Protein AF-A0A662CAI1-F1 (afdb_monomer)

Radius of gyration: 16.19 Å; Cα contacts (8 Å, |Δi|>4): 57; chains: 1; bounding box: 39×23×42 Å

Sequence (56 aa):
MGKEQVFKKILVAVDGSKGALNAAQLAARLARNEGSELLVLHVLDKLVLEELEKFM

Structure (mmCIF, N/CA/C/O backbone):
data_AF-A0A662CAI1-F1
#
_entry.id   AF-A0A662CAI1-F1
#
loop_
_atom_site.group_PDB
_atom_site.id
_atom_site.type_symbol
_atom_site.label_atom_id
_atom_site.label_alt_id
_atom_site.label_comp_id
_atom_site.label_asym_id
_atom_site.label_entity_id
_atom_site.label_seq_id
_atom_site.pdbx_PDB_ins_code
_atom_site.Cartn_x
_atom_site.Cartn_y
_atom_site.Cartn_z
_atom_site.occupancy
_atom_site.B_iso_or_equiv
_atom_site.auth_seq_id
_atom_site.auth_comp_id
_atom_site.auth_asym_id
_atom_site.auth_atom_id
_atom_site.pdbx_PDB_model_num
ATOM 1 N N . MET A 1 1 ? -25.156 2.969 19.990 1.00 46.03 1 MET A N 1
ATOM 2 C CA . MET A 1 1 ? -24.812 3.667 18.732 1.00 46.03 1 MET A CA 1
ATOM 3 C C . MET A 1 1 ? -23.495 3.114 18.219 1.00 46.03 1 MET A C 1
ATOM 5 O O . MET A 1 1 ? -22.557 3.050 19.003 1.00 46.03 1 MET A O 1
ATOM 9 N N . GLY A 1 2 ? -23.433 2.654 16.965 1.00 63.47 2 GLY A N 1
ATOM 10 C CA . GLY A 1 2 ? -22.159 2.268 16.349 1.00 63.47 2 GLY A CA 1
ATOM 11 C C . GLY A 1 2 ? -21.274 3.502 16.188 1.00 63.47 2 GLY A C 1
ATOM 12 O O . GLY A 1 2 ? -21.791 4.566 15.852 1.00 63.47 2 GLY A O 1
ATOM 13 N N . LYS A 1 3 ? -19.972 3.384 16.477 1.00 67.31 3 LYS A N 1
ATOM 14 C CA . LYS A 1 3 ? -19.019 4.460 16.179 1.00 67.31 3 LYS A CA 1
ATOM 15 C C . LYS A 1 3 ? -19.059 4.734 14.678 1.00 67.31 3 LYS A C 1
ATOM 17 O O . LYS A 1 3 ? -18.939 3.807 13.880 1.00 67.31 3 LYS A O 1
ATOM 22 N N . GLU A 1 4 ? -19.258 5.992 14.318 1.00 75.81 4 GLU A N 1
ATOM 23 C CA . GLU A 1 4 ? -19.187 6.430 12.933 1.00 75.81 4 GLU A CA 1
ATOM 24 C C . GLU A 1 4 ? -17.721 6.368 12.490 1.00 75.81 4 GLU A C 1
ATOM 26 O O . GLU A 1 4 ? -16.849 6.935 13.147 1.00 75.81 4 GLU A O 1
ATOM 31 N N . GLN A 1 5 ? -17.441 5.600 11.437 1.00 80.06 5 GLN A N 1
ATOM 32 C CA . GLN A 1 5 ? -16.079 5.422 10.936 1.00 80.06 5 GLN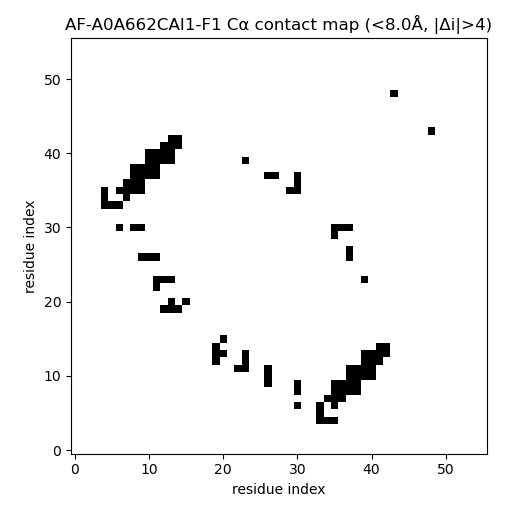 A CA 1
ATOM 33 C C . GLN A 1 5 ? -15.584 6.732 10.325 1.00 80.06 5 GLN A C 1
ATOM 35 O O . GLN A 1 5 ? -16.266 7.291 9.463 1.00 80.06 5 GLN A O 1
ATOM 40 N N . VAL A 1 6 ? -14.375 7.175 10.685 1.00 86.69 6 VAL A N 1
ATOM 41 C CA . VAL A 1 6 ? -13.763 8.361 10.051 1.00 86.69 6 VAL A CA 1
ATOM 42 C C . VAL A 1 6 ? -13.518 8.113 8.558 1.00 86.69 6 VAL A C 1
ATOM 44 O O . VAL A 1 6 ? -13.789 8.971 7.720 1.00 86.69 6 VAL A O 1
ATOM 47 N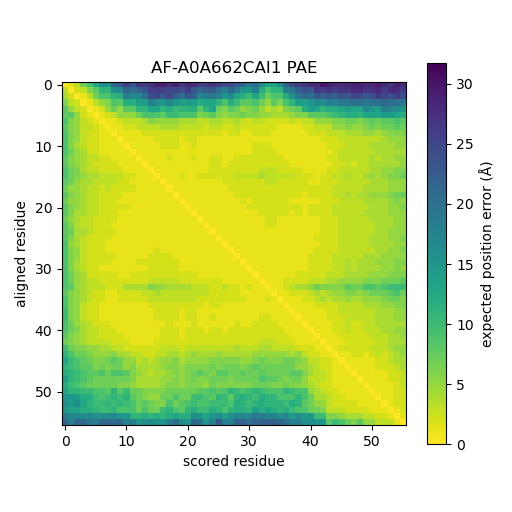 N . PHE A 1 7 ? -13.060 6.905 8.216 1.00 91.75 7 PHE A N 1
ATOM 48 C CA . PHE A 1 7 ? -12.878 6.452 6.840 1.00 91.75 7 PHE A CA 1
ATOM 49 C C . PHE A 1 7 ? -13.553 5.097 6.639 1.00 91.75 7 PHE A C 1
ATOM 51 O O . PHE A 1 7 ? -13.301 4.164 7.394 1.00 91.75 7 PHE A O 1
ATOM 58 N N . LYS A 1 8 ? -14.359 4.952 5.582 1.00 94.94 8 LYS A N 1
ATOM 59 C CA . LYS A 1 8 ? -14.941 3.649 5.202 1.00 94.94 8 LYS A CA 1
ATOM 60 C C . LYS A 1 8 ? -13.941 2.757 4.461 1.00 94.94 8 LYS A C 1
ATOM 62 O O . LYS A 1 8 ? -13.937 1.542 4.638 1.00 94.94 8 LYS A O 1
ATOM 67 N N . LYS A 1 9 ? -13.089 3.370 3.634 1.00 97.44 9 LYS A N 1
ATOM 68 C CA . LYS A 1 9 ? -12.023 2.710 2.873 1.00 97.44 9 LYS A CA 1
ATOM 69 C C . LYS A 1 9 ? -10.750 3.543 2.929 1.00 97.44 9 LYS A C 1
ATOM 71 O O . LYS A 1 9 ? -10.821 4.768 2.849 1.00 97.44 9 LYS A O 1
ATOM 76 N N . ILE A 1 10 ? -9.605 2.880 3.024 1.00 97.94 10 ILE A N 1
ATOM 77 C CA . ILE A 1 10 ? -8.276 3.493 3.013 1.00 97.94 10 ILE A CA 1
ATOM 78 C C . ILE A 1 10 ? -7.493 2.885 1.849 1.00 97.94 10 ILE A C 1
ATOM 80 O O . ILE A 1 10 ? -7.384 1.667 1.763 1.00 97.94 10 ILE A O 1
ATOM 84 N N . LEU A 1 11 ? -6.942 3.719 0.967 1.00 98.44 11 LEU A N 1
ATOM 85 C CA . LEU A 1 11 ? -6.016 3.302 -0.088 1.00 98.44 11 LEU A CA 1
ATOM 86 C C . LEU A 1 11 ? -4.599 3.715 0.310 1.00 98.44 11 LEU A C 1
ATOM 88 O O . LEU A 1 11 ? -4.364 4.887 0.603 1.00 98.44 11 LEU A O 1
ATOM 92 N N . VAL A 1 12 ? -3.657 2.774 0.294 1.00 98.50 12 VAL A N 1
ATOM 93 C CA . VAL A 1 12 ? -2.235 3.053 0.509 1.00 98.50 12 VAL A CA 1
ATOM 94 C C . VAL A 1 12 ? -1.410 2.580 -0.683 1.00 98.50 12 VAL A C 1
ATOM 96 O O . VAL A 1 12 ? -1.488 1.421 -1.091 1.00 98.50 12 VAL A O 1
ATOM 99 N N . ALA A 1 13 ? -0.620 3.494 -1.242 1.00 98.56 13 ALA A N 1
ATOM 100 C CA . ALA A 1 13 ? 0.346 3.177 -2.282 1.00 98.56 13 ALA A CA 1
ATOM 101 C C . ALA A 1 13 ? 1.627 2.613 -1.656 1.00 98.56 13 ALA A C 1
ATOM 103 O O . ALA A 1 13 ? 2.116 3.137 -0.652 1.00 98.56 13 ALA A O 1
ATOM 104 N N . VAL A 1 14 ? 2.1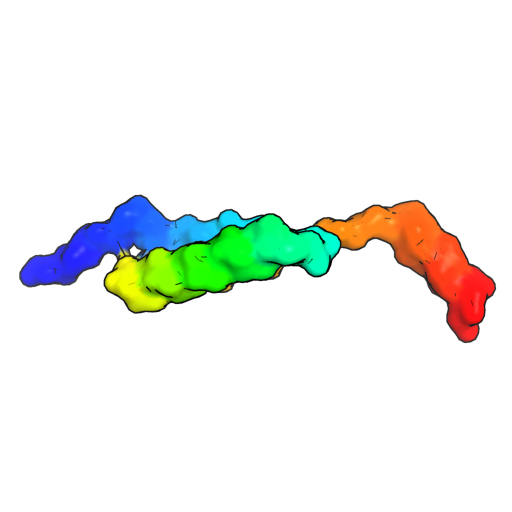77 1.562 -2.258 1.00 98.44 14 VAL A N 1
ATOM 105 C CA . VAL A 1 14 ? 3.472 0.993 -1.888 1.00 98.44 14 VAL A CA 1
ATOM 106 C C . VAL A 1 14 ? 4.390 0.967 -3.098 1.00 98.44 14 VAL A C 1
ATOM 108 O O . VAL A 1 14 ? 3.952 0.631 -4.189 1.00 98.44 14 VAL A O 1
ATOM 111 N N . ASP A 1 15 ? 5.659 1.317 -2.912 1.00 97.44 15 ASP A N 1
ATOM 112 C CA . ASP A 1 15 ? 6.7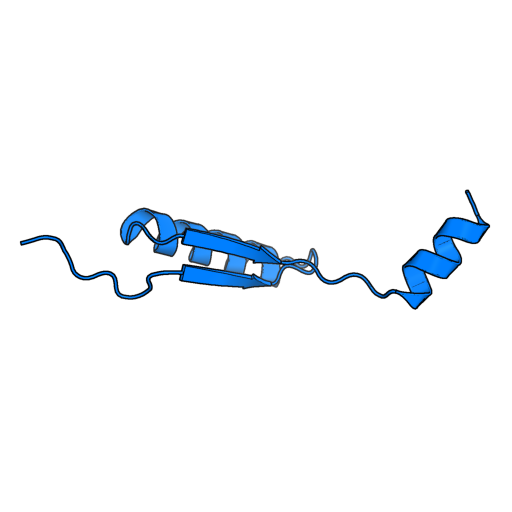04 1.333 -3.951 1.00 97.44 15 ASP A CA 1
ATOM 113 C C . ASP A 1 15 ? 7.964 0.546 -3.528 1.00 97.44 15 ASP A C 1
ATOM 115 O O . ASP A 1 15 ? 8.992 0.593 -4.192 1.00 97.44 15 ASP A O 1
ATOM 119 N N . GLY A 1 16 ? 7.898 -0.172 -2.400 1.00 96.44 16 GLY A N 1
ATOM 120 C CA . GLY A 1 16 ? 9.028 -0.906 -1.818 1.00 96.44 16 GLY A CA 1
ATOM 121 C C . GLY A 1 16 ? 9.972 -0.055 -0.960 1.00 96.44 1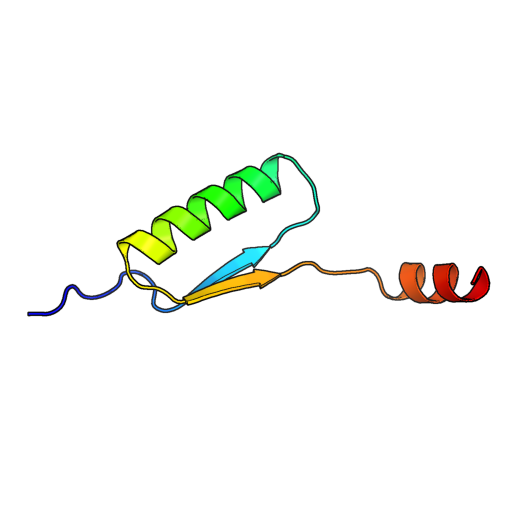6 GLY A C 1
ATOM 122 O O . GLY A 1 16 ? 10.849 -0.601 -0.291 1.00 96.44 16 GLY A O 1
ATOM 123 N N . SER A 1 17 ? 9.787 1.267 -0.905 1.00 98.44 17 SER A N 1
ATOM 124 C CA . SER A 1 17 ? 10.590 2.139 -0.050 1.00 98.44 17 SER A CA 1
ATOM 125 C C . SER A 1 17 ? 10.255 1.969 1.440 1.00 98.44 17 SER A C 1
ATOM 127 O O . SER A 1 17 ? 9.156 1.571 1.840 1.00 9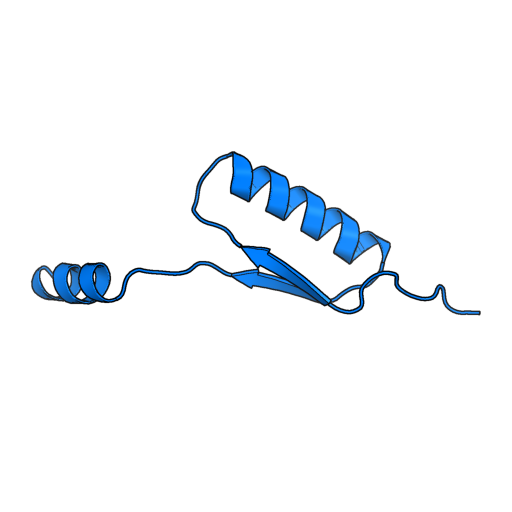8.44 17 SER A O 1
ATOM 129 N N . LYS A 1 18 ? 11.192 2.367 2.312 1.00 98.38 18 LYS A N 1
ATOM 130 C CA . LYS A 1 18 ? 10.956 2.433 3.767 1.00 98.38 18 LYS A CA 1
ATOM 131 C C . LYS A 1 18 ? 9.799 3.377 4.123 1.00 98.38 18 LYS A C 1
ATOM 133 O O . LYS A 1 18 ? 9.061 3.115 5.070 1.00 98.38 18 LYS A O 1
ATOM 138 N N . GLY A 1 19 ? 9.639 4.465 3.366 1.00 98.56 19 GLY A N 1
ATOM 139 C CA . GLY A 1 19 ? 8.544 5.421 3.538 1.00 98.56 19 GLY A CA 1
ATOM 140 C C . GLY A 1 19 ? 7.184 4.779 3.272 1.00 98.56 19 GLY A C 1
ATOM 141 O O . GLY A 1 19 ? 6.299 4.848 4.126 1.00 98.56 19 GLY A O 1
ATOM 142 N N . ALA A 1 20 ? 7.054 4.075 2.146 1.00 98.50 20 ALA A N 1
ATOM 143 C CA . ALA A 1 20 ? 5.853 3.319 1.811 1.00 98.50 20 ALA A CA 1
ATOM 144 C C . ALA A 1 20 ? 5.523 2.239 2.849 1.00 98.50 20 ALA A C 1
ATOM 146 O O . ALA A 1 20 ? 4.364 2.093 3.236 1.00 98.50 20 ALA A O 1
ATOM 147 N N . LEU A 1 21 ? 6.530 1.521 3.360 1.00 98.31 21 LEU A N 1
ATOM 148 C CA . LEU A 1 21 ? 6.310 0.519 4.405 1.00 98.31 21 LEU A CA 1
ATOM 149 C C . LEU A 1 21 ? 5.742 1.146 5.689 1.00 98.31 21 LEU A C 1
ATOM 151 O O . LEU A 1 21 ? 4.781 0.629 6.262 1.00 98.31 21 LEU A O 1
ATOM 155 N N . ASN A 1 22 ? 6.288 2.285 6.122 1.00 98.69 22 ASN A N 1
ATOM 156 C CA . ASN A 1 22 ? 5.781 3.009 7.290 1.00 98.69 22 ASN A CA 1
ATOM 157 C C . ASN A 1 22 ? 4.338 3.498 7.075 1.00 98.69 22 ASN A C 1
ATOM 159 O O . ASN A 1 22 ? 3.505 3.381 7.979 1.00 98.69 22 ASN A O 1
ATOM 163 N N . ALA A 1 23 ? 4.026 4.009 5.878 1.00 98.50 23 ALA A N 1
ATOM 164 C CA . ALA A 1 23 ? 2.677 4.437 5.515 1.00 98.50 23 ALA A CA 1
ATOM 165 C C . ALA A 1 23 ? 1.684 3.263 5.536 1.00 98.50 23 ALA A C 1
ATOM 167 O O . ALA A 1 23 ? 0.616 3.376 6.138 1.00 98.50 23 ALA A O 1
ATOM 168 N N . ALA A 1 24 ? 2.060 2.109 4.975 1.00 98.56 24 ALA A N 1
ATOM 169 C CA . ALA A 1 24 ? 1.245 0.894 5.001 1.00 98.56 24 ALA A CA 1
ATOM 170 C C . ALA A 1 24 ? 0.962 0.419 6.436 1.00 98.56 24 ALA A C 1
ATOM 172 O O . ALA A 1 24 ? -0.174 0.076 6.768 1.00 98.56 24 ALA A O 1
ATOM 173 N N . GLN A 1 25 ? 1.959 0.472 7.325 1.00 98.50 25 GLN A N 1
ATOM 174 C CA . GLN A 1 25 ? 1.777 0.128 8.739 1.00 98.50 25 GLN A CA 1
ATOM 175 C C . GLN A 1 25 ? 0.834 1.089 9.473 1.00 98.50 25 GLN A C 1
ATOM 177 O O . GLN A 1 25 ? 0.090 0.672 10.364 1.00 98.50 25 GLN A O 1
ATOM 182 N N . LEU A 1 26 ? 0.873 2.386 9.160 1.00 98.19 26 LEU A N 1
ATOM 183 C CA . LEU A 1 26 ? -0.070 3.354 9.721 1.00 98.19 26 LEU A CA 1
ATOM 184 C C . LEU A 1 26 ? -1.488 3.108 9.192 1.00 98.19 26 LEU A C 1
ATOM 186 O O . LEU A 1 26 ? -2.416 2.996 9.989 1.00 98.19 26 LEU A O 1
ATOM 190 N N . ALA A 1 27 ? -1.644 2.946 7.877 1.00 98.06 27 ALA A N 1
ATOM 191 C CA . ALA A 1 27 ? -2.928 2.669 7.240 1.00 98.06 27 ALA A CA 1
ATOM 192 C C . ALA A 1 27 ? -3.586 1.397 7.802 1.00 98.06 27 ALA A C 1
ATOM 194 O O . ALA A 1 27 ? -4.770 1.407 8.130 1.00 98.06 27 ALA A O 1
ATOM 195 N N . ALA A 1 28 ? -2.805 0.333 8.024 1.00 98.12 28 ALA A N 1
ATOM 196 C CA . ALA A 1 28 ? -3.282 -0.898 8.652 1.00 98.12 28 ALA A CA 1
ATOM 197 C C . ALA A 1 28 ? -3.749 -0.707 10.101 1.00 98.12 28 ALA A C 1
ATOM 199 O O . ALA A 1 28 ? -4.725 -1.331 10.522 1.00 98.12 28 ALA A O 1
ATOM 200 N N . ARG A 1 29 ? -3.077 0.155 10.873 1.00 97.75 29 ARG A N 1
ATOM 201 C CA . ARG A 1 29 ? -3.502 0.497 12.239 1.00 97.75 29 ARG A CA 1
ATOM 202 C C . ARG A 1 29 ? -4.808 1.289 12.235 1.00 97.75 29 ARG A C 1
ATOM 204 O O . ARG A 1 29 ? -5.703 0.961 13.006 1.00 97.75 29 ARG A O 1
ATOM 211 N N . LEU A 1 30 ? -4.936 2.273 11.344 1.00 96.00 30 LEU A N 1
ATOM 212 C CA . LEU A 1 30 ? -6.156 3.069 11.193 1.00 96.00 30 LEU A CA 1
ATOM 213 C C . LEU A 1 30 ? -7.344 2.200 10.768 1.00 96.00 30 LEU A C 1
ATOM 215 O O . LEU A 1 30 ? -8.367 2.201 11.445 1.00 96.00 30 LEU A O 1
ATOM 219 N N . ALA A 1 31 ? -7.176 1.387 9.722 1.00 96.50 31 ALA A N 1
ATOM 220 C CA . ALA A 1 31 ? -8.230 0.509 9.222 1.00 96.50 31 ALA A CA 1
ATOM 221 C C . ALA A 1 31 ? -8.731 -0.464 10.297 1.00 96.50 31 ALA A C 1
ATOM 223 O O . ALA A 1 31 ? -9.933 -0.645 10.466 1.00 96.50 31 ALA A O 1
ATOM 224 N N . ARG A 1 32 ? -7.815 -1.049 11.079 1.00 95.56 32 ARG A N 1
ATOM 225 C CA . ARG A 1 32 ? -8.167 -1.966 12.171 1.00 95.56 32 ARG A CA 1
ATOM 226 C C . ARG A 1 32 ? -8.954 -1.275 13.284 1.00 95.56 32 ARG A C 1
ATOM 228 O O . ARG A 1 32 ? -9.906 -1.859 13.788 1.00 95.56 32 ARG A O 1
ATOM 235 N N . ASN A 1 33 ? -8.549 -0.067 13.671 1.00 93.62 33 ASN A N 1
ATOM 236 C CA . ASN A 1 33 ? -9.183 0.665 14.770 1.00 93.62 33 ASN A CA 1
ATOM 237 C C . ASN A 1 33 ? -10.580 1.182 14.398 1.00 93.62 33 ASN A C 1
ATOM 239 O O . ASN A 1 33 ? -11.462 1.218 15.252 1.00 93.62 33 ASN A O 1
ATOM 243 N N . GLU A 1 34 ? -10.776 1.546 13.131 1.00 92.06 34 GLU A N 1
ATOM 244 C CA . GLU A 1 34 ? -12.025 2.118 12.618 1.00 92.06 34 GLU A CA 1
ATOM 245 C C . GLU A 1 34 ? -12.949 1.068 11.972 1.00 92.06 34 GLU A C 1
ATOM 247 O O . GLU A 1 34 ? -14.103 1.354 11.663 1.00 92.06 34 GLU A O 1
ATOM 252 N N . GLY A 1 35 ? -12.470 -0.163 11.764 1.00 93.75 35 GLY A N 1
ATOM 253 C CA . GLY A 1 35 ? -13.198 -1.184 11.006 1.00 93.75 35 GLY A CA 1
ATOM 254 C C . GLY A 1 35 ? -13.332 -0.839 9.517 1.00 93.75 35 GLY A C 1
ATOM 255 O O . GLY A 1 35 ? -14.330 -1.203 8.893 1.00 93.75 35 GLY A O 1
ATOM 256 N N . SER A 1 36 ? -12.362 -0.108 8.964 1.00 96.12 36 SER A N 1
ATOM 257 C CA . SER A 1 36 ? -12.314 0.279 7.552 1.00 96.12 36 SER A CA 1
ATOM 258 C C . SER A 1 36 ? -11.776 -0.851 6.674 1.00 96.12 36 SER A C 1
ATOM 260 O O . SER A 1 36 ? -10.930 -1.643 7.092 1.00 96.12 36 SER A O 1
ATOM 262 N N . GLU A 1 37 ? -12.180 -0.863 5.405 1.00 97.62 37 GLU A N 1
ATOM 263 C CA . GLU A 1 37 ? -11.498 -1.643 4.368 1.00 97.62 37 GLU A CA 1
ATOM 264 C C . GLU A 1 37 ? -10.133 -1.010 4.047 1.00 97.62 37 GLU A C 1
ATOM 266 O O . GLU A 1 37 ? -10.032 0.212 3.903 1.00 97.62 37 GLU A O 1
ATOM 271 N N . LEU A 1 38 ? -9.084 -1.825 3.907 1.00 98.12 38 LEU A N 1
ATOM 272 C CA . LEU A 1 38 ? -7.757 -1.373 3.483 1.00 98.12 38 LEU A CA 1
ATOM 273 C C . LEU A 1 38 ? -7.423 -1.939 2.103 1.00 98.12 38 LEU A C 1
ATOM 275 O O . LEU A 1 38 ? -7.366 -3.154 1.929 1.00 98.12 38 LEU A O 1
ATOM 279 N N . LEU A 1 39 ? -7.129 -1.052 1.156 1.00 98.56 39 LEU A N 1
ATOM 280 C CA . LEU A 1 39 ? -6.618 -1.381 -0.166 1.00 98.56 39 LEU A CA 1
ATOM 281 C C . LEU A 1 39 ? -5.135 -1.015 -0.238 1.00 98.56 39 LEU A C 1
ATOM 283 O O . LEU A 1 39 ? -4.754 0.127 0.019 1.00 98.56 39 LEU A O 1
ATOM 287 N N . VAL A 1 40 ? -4.306 -1.983 -0.618 1.00 98.31 40 VAL A N 1
ATOM 288 C CA . VAL A 1 40 ? -2.871 -1.790 -0.855 1.00 98.31 40 VAL A CA 1
ATOM 289 C C . VAL A 1 40 ? -2.629 -1.835 -2.358 1.00 98.31 40 VAL A C 1
ATOM 291 O O . VAL A 1 40 ? -3.037 -2.790 -3.014 1.00 98.31 40 VAL A O 1
ATOM 294 N N . LEU A 1 41 ? -1.982 -0.805 -2.901 1.00 98.44 41 LEU A N 1
ATOM 295 C CA . LEU A 1 41 ? -1.760 -0.649 -4.337 1.00 98.44 41 LEU A CA 1
ATOM 296 C C . LEU A 1 41 ? -0.273 -0.485 -4.640 1.00 98.44 41 LEU A C 1
ATOM 298 O O . LEU A 1 41 ? 0.382 0.392 -4.086 1.00 98.44 41 LEU A O 1
ATOM 302 N N . HIS A 1 42 ? 0.231 -1.286 -5.571 1.00 97.56 42 HIS A N 1
ATOM 303 C CA . HIS A 1 42 ? 1.534 -1.096 -6.198 1.00 97.56 42 HIS A CA 1
ATOM 304 C C . HIS A 1 42 ? 1.318 -0.853 -7.691 1.00 97.56 42 HIS A C 1
ATOM 306 O O . HIS A 1 42 ? 0.488 -1.525 -8.304 1.00 97.56 42 HIS A O 1
ATOM 312 N N . VAL A 1 43 ? 2.041 0.104 -8.265 1.00 96.25 43 VAL A N 1
ATOM 313 C CA . VAL A 1 43 ? 1.984 0.400 -9.700 1.00 96.25 43 VAL A CA 1
ATOM 314 C C . VAL A 1 43 ? 3.275 -0.084 -10.336 1.00 96.25 43 VAL A C 1
ATOM 316 O O . VAL A 1 43 ? 4.358 0.273 -9.882 1.00 96.25 43 VAL A O 1
ATOM 319 N N . LEU A 1 44 ? 3.138 -0.884 -11.388 1.00 93.75 44 LEU A N 1
ATOM 320 C CA . LEU A 1 44 ? 4.249 -1.348 -12.208 1.00 93.75 44 LEU A CA 1
ATOM 321 C C . LEU A 1 44 ? 4.295 -0.540 -13.502 1.00 93.75 44 LEU A C 1
ATOM 323 O O . LEU A 1 44 ? 3.251 -0.247 -14.092 1.00 93.75 44 LEU A O 1
ATOM 327 N N . ASP A 1 45 ? 5.502 -0.199 -13.946 1.00 94.25 45 ASP A N 1
ATOM 328 C CA . ASP A 1 45 ? 5.699 0.408 -15.256 1.00 94.25 45 ASP A CA 1
ATOM 329 C C . ASP A 1 45 ? 5.490 -0.652 -16.343 1.00 94.25 45 ASP A C 1
ATOM 331 O O . ASP A 1 45 ? 6.142 -1.698 -16.361 1.00 94.25 45 ASP A O 1
ATOM 335 N N . LYS A 1 46 ? 4.556 -0.375 -17.254 1.00 94.38 46 LYS A N 1
ATOM 336 C CA . LYS A 1 46 ? 4.199 -1.285 -18.338 1.00 94.38 46 LYS A CA 1
ATOM 337 C C . LYS A 1 46 ? 5.364 -1.528 -19.302 1.00 94.38 46 LYS A C 1
ATOM 339 O O . LYS A 1 46 ? 5.542 -2.662 -19.728 1.00 94.38 46 LYS A O 1
ATOM 344 N N . LEU A 1 47 ? 6.161 -0.506 -19.618 1.00 94.56 47 LEU A N 1
ATOM 345 C CA . LEU A 1 47 ? 7.297 -0.648 -20.535 1.00 94.56 47 LEU A CA 1
ATOM 346 C C . LEU A 1 47 ? 8.371 -1.554 -19.932 1.00 94.56 47 LEU A C 1
ATOM 348 O O . LEU A 1 47 ? 8.943 -2.385 -20.633 1.00 94.56 47 LEU A O 1
ATOM 352 N N . VAL A 1 48 ? 8.594 -1.436 -18.620 1.00 92.62 48 VAL A N 1
ATOM 353 C CA . VAL A 1 48 ? 9.527 -2.304 -17.888 1.00 92.62 48 VAL A CA 1
ATOM 354 C C . VAL A 1 48 ? 9.043 -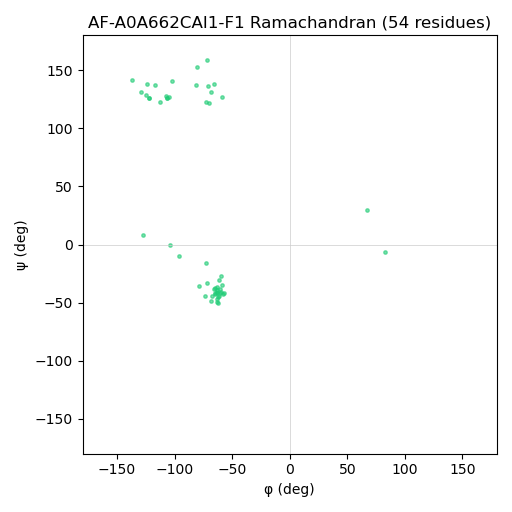3.754 -17.901 1.00 92.62 48 VAL A C 1
ATOM 356 O O . VAL A 1 48 ? 9.844 -4.662 -18.105 1.00 92.62 48 VAL A O 1
ATOM 359 N N . LEU A 1 49 ? 7.740 -3.990 -17.722 1.00 93.38 49 LEU A N 1
ATOM 360 C CA . LEU A 1 49 ? 7.171 -5.339 -17.798 1.00 93.38 49 LEU A CA 1
ATOM 361 C C . LEU A 1 49 ? 7.328 -5.952 -19.194 1.00 93.38 49 LEU A C 1
ATOM 363 O O . LEU A 1 49 ? 7.806 -7.077 -19.312 1.00 93.38 49 LEU A O 1
ATOM 367 N N . GLU A 1 50 ? 6.995 -5.196 -20.240 1.00 95.25 50 GLU A N 1
ATOM 368 C CA . GLU A 1 50 ? 7.149 -5.635 -21.633 1.00 95.25 50 GLU A CA 1
ATOM 369 C C . GLU A 1 50 ? 8.614 -5.923 -21.999 1.00 95.25 50 GLU A C 1
ATOM 371 O O . GLU A 1 50 ? 8.892 -6.763 -22.855 1.00 95.25 50 GLU A O 1
ATOM 376 N N . GLU A 1 51 ? 9.573 -5.223 -21.389 1.00 94.56 51 GLU A N 1
ATOM 377 C CA . GLU A 1 51 ? 10.997 -5.496 -21.578 1.00 94.56 51 GLU A CA 1
ATOM 378 C C . GLU A 1 51 ? 11.437 -6.774 -20.854 1.00 94.56 51 GLU A C 1
ATOM 380 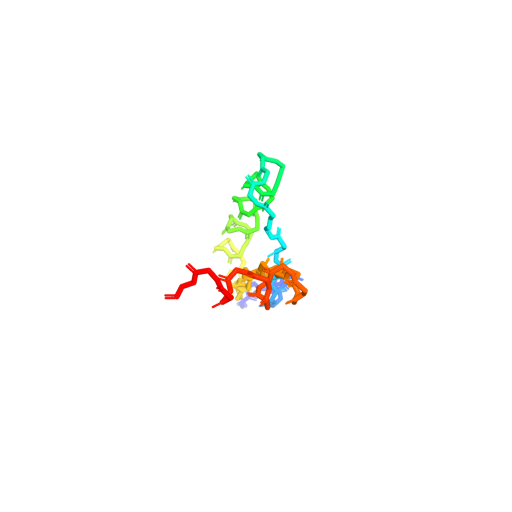O O . GLU A 1 51 ? 12.115 -7.599 -21.462 1.00 94.56 51 GLU A O 1
ATOM 385 N N . LEU A 1 52 ? 11.005 -6.988 -19.606 1.00 92.56 52 LEU A N 1
ATOM 386 C CA . LEU A 1 52 ? 11.306 -8.206 -18.841 1.00 92.56 52 LEU A CA 1
ATOM 387 C C . LEU A 1 52 ? 10.766 -9.475 -19.513 1.00 92.56 52 LEU A C 1
ATOM 389 O O . LEU A 1 52 ? 11.455 -10.493 -19.527 1.00 92.56 52 LEU A O 1
ATOM 393 N N . GLU A 1 53 ? 9.575 -9.412 -20.110 1.00 93.31 53 GLU A N 1
ATOM 394 C CA . GLU A 1 53 ? 8.977 -10.532 -20.851 1.00 93.31 53 GLU A CA 1
ATOM 395 C C . GLU A 1 53 ? 9.832 -11.005 -22.032 1.00 93.31 53 GLU A C 1
ATOM 397 O O . GLU A 1 53 ? 9.784 -12.179 -22.380 1.00 93.31 53 GLU A O 1
ATOM 402 N N . LYS A 1 54 ? 10.657 -10.136 -22.628 1.00 93.44 54 LYS A N 1
ATOM 403 C CA . LYS A 1 54 ? 11.550 -10.517 -23.738 1.00 93.44 54 LYS A CA 1
ATOM 404 C C . LYS A 1 54 ? 12.739 -11.369 -23.292 1.00 93.44 54 LYS A C 1
ATOM 406 O O . LYS A 1 54 ? 13.414 -11.945 -24.143 1.00 93.44 54 LYS A O 1
ATOM 411 N N . PHE A 1 55 ? 13.029 -11.396 -21.991 1.00 84.81 55 PHE A N 1
ATOM 412 C CA . PHE A 1 55 ? 14.153 -12.126 -21.404 1.00 84.81 55 PHE A CA 1
ATOM 413 C C . PHE A 1 55 ? 13.732 -13.420 -20.686 1.00 84.81 55 PHE A C 1
ATOM 415 O O . PHE A 1 55 ? 14.604 -14.110 -20.153 1.00 84.81 55 PHE A O 1
ATOM 422 N N . MET A 1 5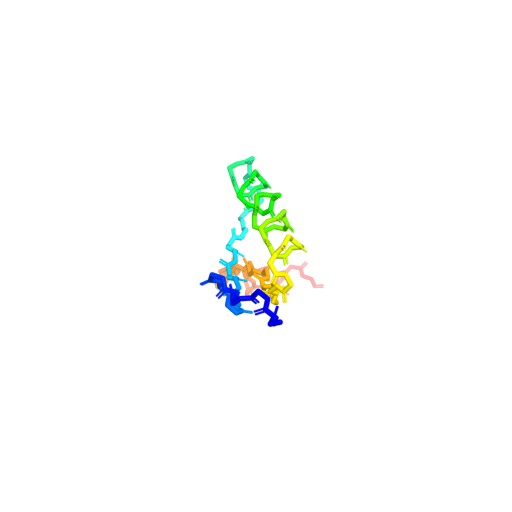6 ? 12.432 -13.739 -20.662 1.00 77.56 56 MET A N 1
ATOM 423 C CA . MET A 1 56 ? 11.871 -14.999 -20.150 1.00 77.56 56 MET A CA 1
ATOM 424 C C . MET A 1 56 ? 11.570 -15.967 -21.293 1.00 77.56 56 MET A C 1
ATOM 426 O O . MET A 1 56 ? 11.765 -17.183 -21.074 1.00 77.56 56 MET A O 1
#

pLDDT: mean 93.05, std 9.77, range [46.03, 98.69]

Solvent-accessible surface area (backbone atoms only — not comparable to full-atom values): 3502 Å² total; per-residue (Å²): 132,81,83,81,52,93,48,69,64,46,82,38,69,42,80,86,43,74,68,29,53,54,51,46,55,49,52,54,52,50,21,64,76,48,72,21,47,75,46,80,44,69,85,78,62,64,69,60,50,61,55,54,60,78,78,111

Nearest PDB structures (foldseek):
  6k1x-assembly1_A  TM=5.764E-01  e=3.990E-01  Rhodothermus marinus DSM 4252
  4n03-assembly1_A  TM=7.930E-01  e=3.560E+00  Thermomonospora curvata DSM 43183
  3ngl-assembly1_C  TM=5.776E-01  e=1.924E+00  Thermoplasma acidophilum
  2hsg-assembly1_A  TM=6.118E-01  e=5.747E+00  Priestia megaterium
  4a5o-assembly2_D  TM=6.259E-01  e=9.932E+00  Pseudomonas aeruginosa PAO1

Foldseek 3Di:
DDPDAPAQEEEQEADPDPVSVVRLVVQVVSCVVRVHHYHYDYDDDPVVVVVVVVVD

Secondary structure (DSSP, 8-state):
-PPPPS-SEEEEE--SSHHHHHHHHHHHHHHHHHT-EEEEE----HHHHHHHHTT-

Mean predicted aligned error: 4.83 Å